Protein AF-A0A382WEQ4-F1 (afdb_monomer)

Radius of gyration: 12.85 Å; Cα contacts (8 Å, |Δi|>4): 74; chains: 1; bounding box: 29×29×28 Å

Secondary structure (DSSP, 8-state):
-TT--S-EEEEEEEE-SSS-THHHHHHHT-SSEEEEEEEESS-HHHHSHHHHHHHHHHHHHHHS---

Organism: NCBI:txid408172

Mean predicted ali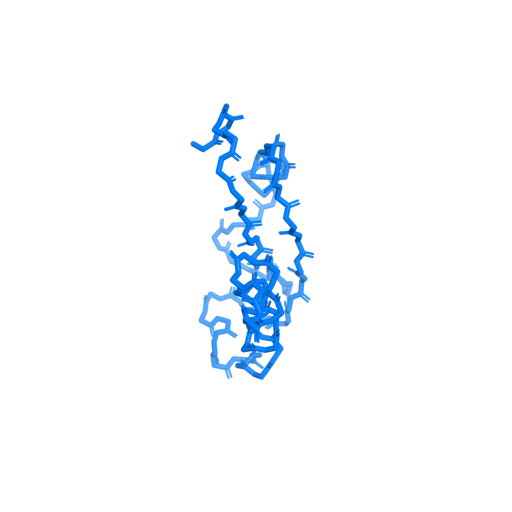gned error: 2.6 Å

pLDDT: mean 96.73, std 5.74, range [62.25, 98.88]

Sequence (67 aa):
LQESGCPKLFINAEPGSILVGPQREFCRSFPNQREVTVRGLHFIQEDSPDEIGRALNGFIRELRPAV

Nearest PDB structures (foldseek):
  6s06-assembly1_A  TM=1.007E+00  e=2.488E-07  Sphingobium indicum UT26S
  1g5f-assembly1_A  TM=1.002E+00  e=1.114E-06  Sphingomonas paucimobilis
  7pw1-assembly1_A  TM=1.006E+00  e=1.677E-06  synthetic construct
  4wdr-assembly2_B  TM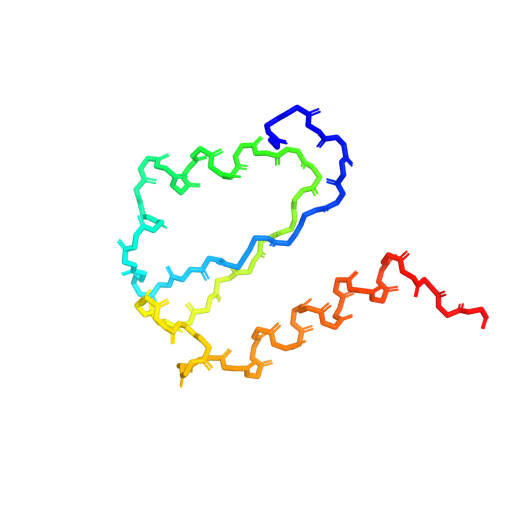=1.006E+00  e=2.524E-06  Sphingobium indicum UT26S
  4h7j-assembly1_A  TM=1.003E+00  e=3.097E-06  Sphingobium sp. MI1205

Foldseek 3Di:
DQADPDAEEAEAEVVEEDCDDPNVVVVVNRPNYDYDYAYDYHPRCVVCVPVVVVSVVVSVCVVPPDD

Structure (mmCIF, N/CA/C/O backbone):
data_AF-A0A382WEQ4-F1
#
_entry.id   AF-A0A382WEQ4-F1
#
loop_
_atom_site.group_PDB
_atom_site.id
_atom_site.type_symbol
_atom_site.label_atom_id
_atom_site.label_alt_id
_atom_site.label_comp_id
_atom_site.label_asym_id
_atom_site.label_entity_id
_atom_site.label_seq_id
_atom_site.pdbx_PDB_ins_code
_atom_site.Cartn_x
_atom_site.Cartn_y
_atom_site.Cartn_z
_atom_site.occupancy
_atom_site.B_iso_or_equiv
_atom_site.auth_seq_id
_atom_site.auth_comp_id
_atom_site.auth_asym_id
_atom_site.auth_atom_id
_atom_site.pdbx_PDB_model_num
ATOM 1 N N . LEU A 1 1 ? -8.424 10.795 6.753 1.00 90.25 1 LEU A N 1
ATOM 2 C CA . LEU A 1 1 ? -8.098 9.423 7.220 1.00 90.25 1 LEU A CA 1
ATOM 3 C C . LEU A 1 1 ? -7.096 9.403 8.380 1.00 90.25 1 LEU A C 1
ATOM 5 O O . LEU A 1 1 ? -7.166 8.462 9.158 1.00 90.25 1 LEU A O 1
ATOM 9 N N . GLN A 1 2 ? -6.243 10.427 8.529 1.00 96.25 2 GLN A N 1
ATOM 10 C CA . GLN A 1 2 ? -5.176 10.514 9.543 1.00 96.25 2 GLN A CA 1
ATOM 11 C C . GLN A 1 2 ? -5.583 10.294 11.010 1.00 96.25 2 GLN A C 1
ATOM 13 O O . GLN A 1 2 ? -4.786 9.785 11.778 1.00 96.25 2 GLN A O 1
ATOM 18 N N . GLU A 1 3 ? -6.817 10.611 11.399 1.00 97.81 3 GLU A N 1
ATOM 19 C CA . GLU A 1 3 ? -7.310 10.412 12.777 1.00 97.81 3 GLU A CA 1
ATOM 20 C C . GLU A 1 3 ? -8.396 9.329 12.865 1.00 97.81 3 GLU A C 1
ATOM 22 O O . GLU A 1 3 ? -8.909 9.019 13.935 1.00 97.81 3 GLU A O 1
ATOM 27 N N . SER A 1 4 ? -8.797 8.747 11.730 1.00 98.25 4 SER A N 1
ATOM 28 C CA . SER A 1 4 ? -9.945 7.844 11.695 1.00 98.25 4 SER A CA 1
ATOM 29 C C . SER A 1 4 ? -9.565 6.442 12.151 1.00 98.25 4 SER A C 1
ATOM 31 O O . SER A 1 4 ? -8.667 5.826 11.579 1.00 98.25 4 SER A O 1
ATOM 33 N N . GLY A 1 5 ? -10.330 5.888 13.092 1.00 97.50 5 GLY A N 1
ATOM 34 C CA . GLY A 1 5 ? -10.204 4.496 13.523 1.00 97.50 5 GLY A CA 1
ATOM 35 C C . GLY A 1 5 ? -10.687 3.455 12.505 1.00 97.50 5 GLY A C 1
ATOM 36 O O . GLY A 1 5 ? -10.598 2.264 12.796 1.00 97.50 5 GLY A O 1
ATOM 37 N N . CYS A 1 6 ? -11.197 3.849 11.328 1.00 97.81 6 CYS A N 1
ATOM 38 C CA . CYS A 1 6 ? -11.634 2.878 10.323 1.00 97.81 6 CYS A CA 1
ATOM 39 C C . CYS A 1 6 ? -10.458 1.989 9.865 1.00 97.81 6 CYS A C 1
ATOM 41 O O . CYS A 1 6 ? -9.353 2.504 9.686 1.00 97.81 6 CYS A O 1
ATOM 43 N N . PRO A 1 7 ? -10.651 0.678 9.664 1.00 98.31 7 PRO A N 1
ATOM 44 C CA . PRO A 1 7 ? -9.613 -0.178 9.094 1.00 98.31 7 PRO A CA 1
ATOM 45 C C . PRO A 1 7 ? -9.240 0.253 7.670 1.00 98.31 7 PRO A C 1
ATOM 47 O O . PRO A 1 7 ? -10.119 0.603 6.880 1.00 98.31 7 PRO A O 1
ATOM 50 N N . LYS A 1 8 ? -7.949 0.204 7.324 1.00 98.56 8 LYS A N 1
ATOM 51 C CA . LYS A 1 8 ? -7.419 0.606 6.007 1.00 98.56 8 LYS A CA 1
ATOM 52 C C . LYS A 1 8 ? -6.489 -0.469 5.451 1.00 98.56 8 LYS A C 1
ATOM 54 O O . LYS A 1 8 ? -5.677 -1.028 6.186 1.00 98.56 8 LYS A O 1
ATOM 59 N N . LEU A 1 9 ? -6.556 -0.691 4.143 1.00 98.69 9 LEU A N 1
ATOM 60 C CA . LEU A 1 9 ? -5.551 -1.437 3.391 1.00 98.69 9 LEU A CA 1
ATOM 61 C C . LEU A 1 9 ?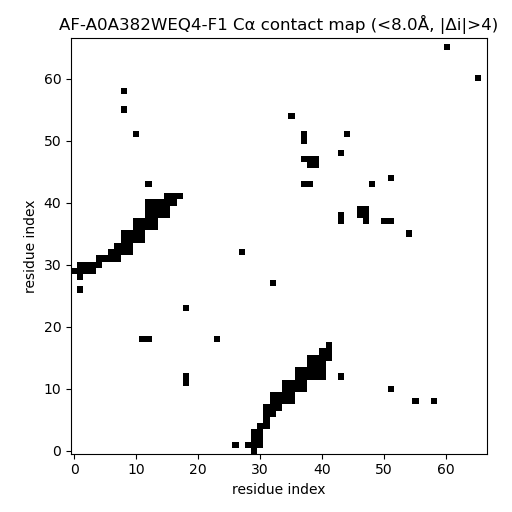 -4.846 -0.467 2.442 1.00 98.69 9 LEU A C 1
ATOM 63 O O . LEU A 1 9 ? -5.446 0.008 1.479 1.00 98.69 9 LEU A O 1
ATOM 67 N N . PHE A 1 10 ? -3.583 -0.169 2.724 1.00 98.75 10 PHE A N 1
ATOM 68 C CA . PHE A 1 10 ? -2.725 0.614 1.853 1.00 98.75 10 PHE A CA 1
ATOM 69 C C . PHE A 1 10 ? -1.970 -0.314 0.895 1.00 98.75 10 PHE A C 1
ATOM 71 O O . PHE A 1 10 ? -1.099 -1.081 1.299 1.00 98.75 10 PHE A O 1
ATOM 78 N N . ILE A 1 11 ? -2.321 -0.241 -0.388 1.00 98.75 11 ILE A N 1
ATOM 79 C CA . ILE A 1 11 ? -1.611 -0.929 -1.467 1.00 98.75 11 ILE A CA 1
ATOM 80 C C . ILE A 1 11 ? -0.559 0.040 -2.009 1.00 98.75 11 ILE A C 1
ATOM 82 O O . ILE A 1 11 ? -0.854 0.893 -2.846 1.00 98.75 11 ILE A O 1
ATOM 86 N N . ASN A 1 12 ? 0.654 -0.062 -1.476 1.00 98.75 12 ASN A N 1
ATOM 87 C CA . ASN A 1 12 ? 1.817 0.659 -1.968 1.00 98.75 12 ASN A CA 1
ATOM 88 C C . ASN A 1 12 ? 2.333 0.020 -3.269 1.00 98.75 12 ASN A C 1
ATOM 90 O O . ASN A 1 12 ? 2.170 -1.180 -3.495 1.00 98.75 12 ASN A O 1
ATOM 94 N N . ALA A 1 13 ? 2.991 0.816 -4.108 1.00 98.69 13 ALA A N 1
ATOM 95 C CA . ALA A 1 13 ? 3.583 0.361 -5.358 1.00 98.69 13 ALA A CA 1
ATOM 96 C C . ALA A 1 13 ? 5.065 0.726 -5.434 1.00 98.69 13 ALA A C 1
ATOM 98 O O . ALA A 1 13 ? 5.455 1.824 -5.029 1.00 98.69 13 ALA A O 1
ATOM 99 N N . GLU A 1 14 ? 5.868 -0.181 -5.989 1.00 97.94 14 GLU A N 1
ATOM 100 C CA . GLU A 1 14 ? 7.282 0.040 -6.285 1.00 97.94 14 GLU A CA 1
ATOM 101 C C . GLU A 1 14 ? 7.561 -0.303 -7.768 1.00 97.94 14 GLU A C 1
ATOM 103 O O . GLU A 1 14 ? 7.217 -1.403 -8.219 1.00 97.94 14 GLU A O 1
ATOM 108 N N . PRO A 1 15 ? 8.143 0.619 -8.561 1.00 97.88 15 PRO A N 1
ATOM 109 C CA . PRO A 1 15 ? 8.652 1.939 -8.155 1.00 97.88 15 PRO A CA 1
ATOM 110 C C . PRO A 1 15 ? 7.566 2.985 -7.832 1.00 97.88 15 PRO A C 1
ATOM 112 O O . PRO A 1 15 ? 7.840 3.983 -7.162 1.00 97.88 15 PRO A O 1
ATOM 115 N N . GLY A 1 16 ? 6.317 2.746 -8.239 1.00 97.69 16 GLY A N 1
ATOM 116 C CA . GLY A 1 16 ? 5.216 3.685 -8.041 1.00 97.69 16 GLY A CA 1
ATOM 117 C C . GLY A 1 16 ? 5.311 4.922 -8.943 1.00 97.69 16 GLY A C 1
ATOM 118 O O . GLY A 1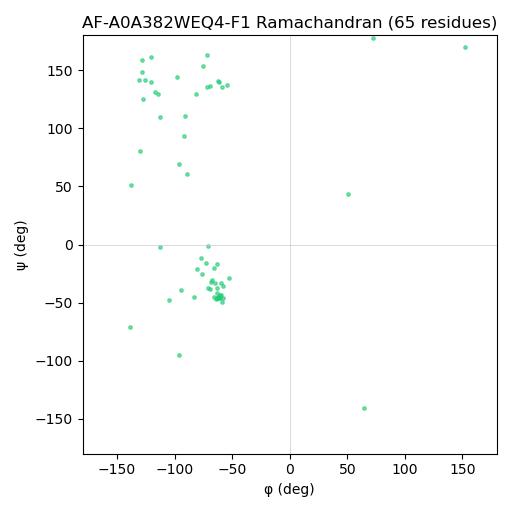 16 ? 6.234 5.077 -9.739 1.00 97.69 16 GLY A O 1
ATOM 119 N N . SER A 1 17 ? 4.317 5.808 -8.856 1.00 98.12 17 SER A N 1
ATOM 120 C CA . SER A 1 17 ? 4.264 7.031 -9.674 1.00 98.12 17 SER A CA 1
ATOM 121 C C . SER A 1 17 ? 3.802 8.245 -8.868 1.00 98.12 17 SER A C 1
ATOM 123 O O . SER A 1 17 ? 4.608 9.111 -8.546 1.00 98.12 17 SER A O 1
ATOM 125 N N . ILE A 1 18 ? 2.520 8.295 -8.489 1.00 97.69 18 ILE A N 1
ATOM 126 C CA . ILE A 1 18 ? 1.948 9.456 -7.790 1.00 97.69 18 ILE A CA 1
ATOM 127 C C . ILE A 1 18 ? 2.229 9.399 -6.290 1.00 97.69 18 ILE A C 1
ATOM 129 O O . ILE A 1 18 ? 2.615 10.403 -5.712 1.00 97.69 18 ILE A O 1
ATOM 133 N N . LEU A 1 19 ? 2.047 8.244 -5.644 1.00 97.56 19 LEU A N 1
ATOM 134 C CA . LEU A 1 19 ? 2.136 8.119 -4.187 1.00 97.56 19 LEU A CA 1
ATOM 135 C C . LEU A 1 19 ? 3.528 7.632 -3.742 1.00 97.56 19 LEU A C 1
ATOM 137 O O . LEU A 1 19 ? 3.721 6.499 -3.297 1.00 97.56 19 LEU A O 1
ATOM 141 N N . VAL A 1 20 ? 4.528 8.498 -3.908 1.00 97.62 20 VAL A N 1
ATOM 142 C CA . VAL A 1 20 ? 5.948 8.223 -3.602 1.00 97.62 20 VAL A CA 1
ATOM 143 C C . VAL A 1 20 ? 6.558 9.303 -2.702 1.00 97.62 20 VAL A C 1
ATOM 145 O O . VAL A 1 20 ? 6.052 10.419 -2.664 1.00 97.62 20 VAL A O 1
ATOM 148 N N . GLY A 1 21 ? 7.647 9.023 -1.983 1.00 97.94 21 GLY A N 1
ATOM 149 C CA . GLY A 1 21 ? 8.318 10.038 -1.154 1.00 97.94 21 GLY A CA 1
ATOM 150 C C . GLY A 1 21 ? 7.450 10.554 0.015 1.00 97.94 21 GLY A C 1
ATOM 151 O O . GLY A 1 21 ? 6.735 9.759 0.624 1.0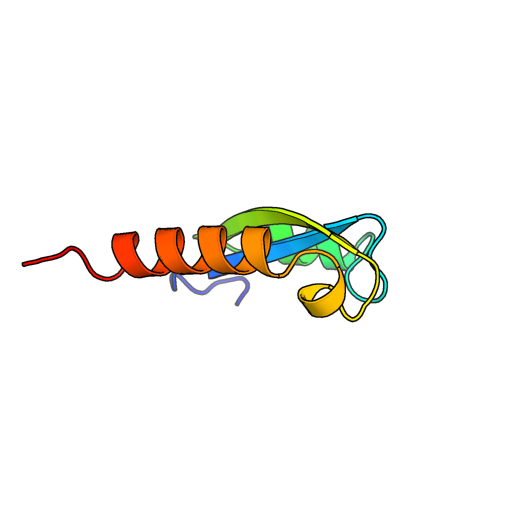0 97.94 21 GLY A O 1
ATOM 152 N N . PRO A 1 22 ? 7.467 11.862 0.350 1.00 98.44 22 PRO A N 1
ATOM 153 C CA . PRO A 1 22 ? 6.840 12.382 1.575 1.00 98.44 22 PRO A CA 1
ATOM 154 C C . PRO A 1 22 ? 5.341 12.096 1.727 1.00 98.44 22 PRO A C 1
ATOM 156 O O . PRO A 1 22 ? 4.868 11.839 2.828 1.00 98.44 22 PRO A O 1
ATOM 159 N N . GLN A 1 23 ? 4.578 12.096 0.634 1.00 97.75 23 GLN A N 1
ATOM 160 C CA . GLN A 1 23 ? 3.151 11.747 0.662 1.00 97.75 23 GLN A CA 1
ATOM 161 C C . GLN A 1 23 ? 2.908 10.258 0.968 1.00 97.75 23 GLN A C 1
ATOM 163 O O . GLN A 1 23 ? 1.930 9.931 1.637 1.00 97.75 23 GLN A O 1
ATOM 168 N N . ARG A 1 24 ? 3.819 9.362 0.547 1.00 98.50 24 ARG A N 1
ATOM 169 C CA . ARG A 1 24 ? 3.799 7.939 0.928 1.00 98.50 24 ARG A CA 1
ATOM 170 C C . ARG A 1 24 ? 4.021 7.808 2.433 1.00 98.50 24 ARG A C 1
ATOM 172 O O . ARG A 1 24 ? 3.246 7.136 3.106 1.00 98.50 24 ARG A O 1
ATOM 179 N N . GLU A 1 25 ? 5.017 8.517 2.963 1.00 98.44 25 GLU A N 1
ATOM 180 C CA . GLU A 1 25 ? 5.302 8.545 4.404 1.00 98.44 25 GLU A CA 1
ATOM 181 C C . GLU A 1 25 ? 4.148 9.148 5.214 1.00 98.44 25 GLU A C 1
ATOM 183 O O . GLU A 1 25 ? 3.794 8.642 6.276 1.00 98.44 25 GLU A O 1
ATOM 188 N N . PHE A 1 26 ? 3.480 10.172 4.683 1.00 98.38 26 PHE A N 1
ATOM 189 C CA . PHE A 1 26 ? 2.280 10.715 5.309 1.00 98.38 26 PHE A CA 1
ATOM 190 C C . PHE A 1 26 ? 1.145 9.682 5.363 1.00 98.38 26 PHE A C 1
ATOM 192 O O . PHE A 1 26 ? 0.564 9.478 6.429 1.00 98.38 26 PHE A O 1
ATOM 199 N N . CYS A 1 27 ? 0.863 8.962 4.271 1.00 98.25 27 CYS A N 1
ATOM 200 C CA . CYS A 1 27 ? -0.119 7.872 4.280 1.00 98.25 27 CYS A CA 1
ATOM 201 C C . CYS A 1 27 ? 0.245 6.750 5.266 1.00 98.25 27 CYS A C 1
ATOM 203 O O . CYS A 1 27 ? -0.653 6.165 5.87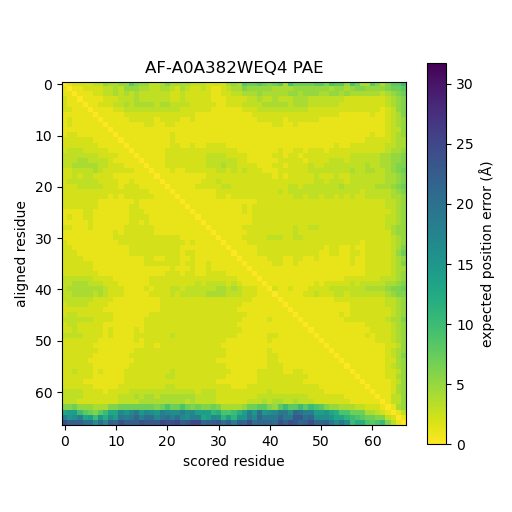0 1.00 98.25 27 CYS A O 1
ATOM 205 N N . ARG A 1 28 ? 1.537 6.467 5.478 1.00 98.44 28 ARG A N 1
ATOM 206 C CA . ARG A 1 28 ? 2.020 5.481 6.465 1.00 98.44 28 ARG A CA 1
ATOM 207 C C . ARG A 1 28 ? 1.747 5.871 7.916 1.00 98.44 28 ARG A C 1
ATOM 209 O O . ARG A 1 28 ? 1.705 4.994 8.772 1.00 98.44 28 ARG A O 1
ATOM 216 N N . SER A 1 29 ? 1.511 7.153 8.194 1.00 98.19 29 SER A N 1
ATOM 217 C CA . SER A 1 29 ? 1.164 7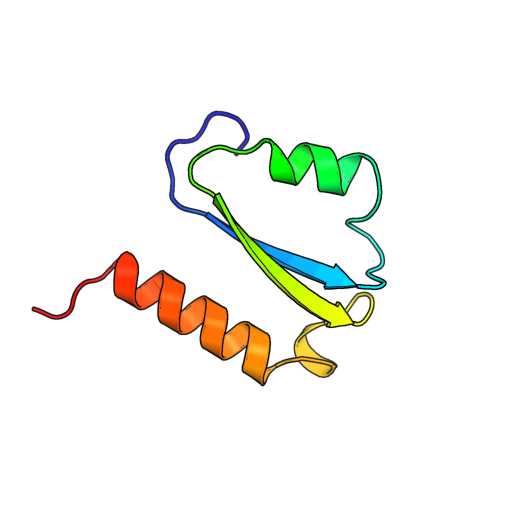.626 9.541 1.00 98.19 29 SER A CA 1
ATOM 218 C C . SER A 1 29 ? -0.287 7.343 9.949 1.00 98.19 29 SER A C 1
ATOM 220 O O . SER A 1 29 ? -0.639 7.510 11.116 1.00 98.19 29 SER A O 1
ATOM 222 N N . PHE A 1 30 ? -1.154 6.931 9.015 1.00 98.56 30 PHE A N 1
ATOM 223 C CA . PHE A 1 30 ? -2.572 6.742 9.315 1.00 98.56 30 PHE A CA 1
ATOM 224 C C . PHE A 1 30 ? -2.786 5.534 10.252 1.00 98.56 30 PHE A C 1
ATOM 226 O O . PHE A 1 30 ? -2.220 4.465 10.019 1.00 98.56 30 PHE A O 1
ATOM 233 N N . PRO A 1 31 ? -3.640 5.651 11.288 1.00 98.38 31 PRO A N 1
ATOM 234 C CA . PRO A 1 31 ? -3.868 4.576 12.252 1.00 98.38 31 PRO A CA 1
ATOM 235 C C . PRO A 1 31 ? -4.664 3.424 11.630 1.00 98.38 31 PRO A C 1
ATOM 237 O O . PRO A 1 31 ? -5.342 3.610 10.621 1.00 98.38 31 PRO A O 1
ATOM 240 N N . ASN A 1 32 ? -4.652 2.244 12.259 1.00 98.12 32 ASN A N 1
ATOM 241 C CA . ASN A 1 32 ? -5.435 1.068 11.841 1.00 98.12 32 ASN A CA 1
ATOM 242 C C . ASN A 1 32 ? -5.275 0.723 10.343 1.00 98.12 32 ASN A C 1
ATOM 244 O O . ASN A 1 32 ? -6.252 0.488 9.626 1.00 98.12 32 ASN A O 1
ATOM 248 N N . GLN A 1 33 ? -4.034 0.773 9.858 1.00 98.56 33 GLN A N 1
ATOM 249 C CA . GLN A 1 33 ? -3.681 0.542 8.465 1.00 98.56 33 GLN A CA 1
ATOM 250 C C . GLN A 1 33 ? -2.785 -0.685 8.335 1.00 98.56 33 GLN A C 1
ATOM 252 O O . GLN A 1 33 ? -1.783 -0.818 9.032 1.00 98.56 33 GLN A O 1
ATOM 257 N N . ARG A 1 34 ? -3.138 -1.564 7.402 1.00 98.31 34 ARG A N 1
ATOM 258 C CA . ARG A 1 34 ? -2.259 -2.616 6.891 1.00 98.31 34 ARG A CA 1
ATOM 259 C C . ARG A 1 34 ? -1.637 -2.135 5.593 1.00 98.31 34 ARG A C 1
ATOM 261 O O . ARG A 1 34 ? -2.311 -1.468 4.814 1.00 98.31 34 ARG A O 1
ATOM 268 N N . GLU A 1 35 ? -0.389 -2.497 5.346 1.00 98.56 35 GLU A N 1
ATOM 269 C CA . GLU A 1 35 ? 0.316 -2.152 4.113 1.00 98.56 35 GLU A CA 1
ATOM 270 C C . GLU A 1 35 ? 0.754 -3.420 3.379 1.00 98.56 35 GLU A C 1
ATOM 272 O O . GLU A 1 35 ? 1.214 -4.382 3.995 1.00 98.56 35 GLU A O 1
ATOM 277 N N . VAL A 1 36 ? 0.619 -3.401 2.056 1.00 98.69 36 VAL A N 1
ATOM 278 C CA . VAL A 1 36 ? 1.283 -4.332 1.137 1.00 98.69 36 VAL A CA 1
ATOM 279 C C . VAL A 1 36 ? 1.994 -3.517 0.065 1.00 98.69 36 VAL A C 1
ATOM 281 O O . VAL A 1 36 ? 1.527 -2.439 -0.289 1.00 98.69 36 VAL A O 1
ATOM 284 N N . THR A 1 37 ? 3.112 -4.017 -0.455 1.00 98.75 37 THR A N 1
ATOM 285 C CA . THR A 1 37 ? 3.796 -3.409 -1.603 1.00 98.75 37 THR A CA 1
ATOM 286 C C . THR A 1 37 ? 3.730 -4.362 -2.784 1.00 98.75 37 THR A C 1
ATOM 288 O O . THR A 1 37 ? 4.065 -5.533 -2.628 1.00 98.75 37 THR A O 1
ATOM 291 N N . VAL A 1 38 ? 3.306 -3.856 -3.940 1.00 98.75 38 VAL A N 1
ATOM 292 C CA . VAL A 1 38 ? 3.233 -4.606 -5.201 1.00 98.75 38 VAL A CA 1
ATOM 293 C C . VAL A 1 38 ? 4.101 -3.955 -6.274 1.00 98.75 38 VAL A C 1
ATOM 295 O O . VAL A 1 38 ? 4.460 -2.777 -6.177 1.00 98.75 38 VAL A O 1
ATOM 298 N N . ARG A 1 39 ? 4.439 -4.716 -7.315 1.00 98.62 39 ARG A N 1
ATOM 299 C CA . ARG A 1 39 ? 5.147 -4.181 -8.479 1.00 98.62 39 ARG A CA 1
ATOM 300 C C . ARG A 1 39 ? 4.200 -3.296 -9.293 1.00 98.62 39 ARG A C 1
ATOM 302 O O . ARG A 1 39 ? 3.067 -3.679 -9.559 1.00 98.62 39 ARG A O 1
ATOM 309 N N . GLY A 1 40 ? 4.677 -2.135 -9.731 1.00 97.88 40 GLY A N 1
ATOM 310 C CA . GLY A 1 40 ? 3.979 -1.328 -10.733 1.00 97.88 40 GLY A CA 1
ATOM 311 C C . GLY A 1 40 ? 4.254 0.168 -10.628 1.00 97.88 40 GLY A C 1
ATOM 312 O O . GLY A 1 40 ? 4.860 0.649 -9.669 1.00 97.88 40 GLY A O 1
ATOM 313 N N . LEU A 1 41 ? 3.811 0.905 -11.648 1.00 97.38 41 LEU A N 1
ATOM 314 C CA . LEU A 1 41 ? 3.919 2.367 -11.716 1.00 97.38 41 LEU A CA 1
ATOM 315 C C . LEU A 1 41 ? 2.625 3.039 -11.233 1.00 97.38 41 LEU A C 1
ATOM 317 O O . LEU A 1 41 ? 2.445 3.269 -10.040 1.00 97.38 41 LEU A O 1
ATOM 321 N N . HIS A 1 42 ? 1.728 3.383 -12.161 1.00 96.75 42 HIS A N 1
ATOM 322 C CA . HIS A 1 42 ? 0.460 4.054 -11.864 1.00 96.75 42 HIS A CA 1
ATOM 323 C C . HIS A 1 42 ? -0.738 3.099 -11.955 1.00 96.75 42 HIS A C 1
ATOM 325 O O . HIS A 1 42 ? -1.538 3.030 -11.026 1.00 96.75 42 HIS A O 1
ATOM 331 N N . PHE A 1 43 ? -0.823 2.316 -13.033 1.00 98.25 43 PHE A N 1
ATOM 332 C CA . PHE A 1 43 ? -1.877 1.323 -13.263 1.00 98.25 43 PHE A CA 1
ATOM 333 C C . PHE A 1 43 ? -1.490 -0.039 -12.677 1.00 98.25 43 PHE A C 1
ATOM 335 O O . PHE A 1 43 ? -1.350 -1.030 -13.385 1.00 98.25 43 PHE A O 1
ATOM 342 N N . ILE A 1 44 ? -1.272 -0.080 -11.362 1.00 98.50 44 ILE A N 1
ATOM 343 C CA . ILE A 1 44 ? -0.719 -1.247 -10.648 1.00 98.50 44 ILE A CA 1
ATOM 344 C C . ILE A 1 44 ? -1.618 -2.493 -10.727 1.00 98.50 44 ILE A C 1
ATOM 346 O O . ILE A 1 44 ? -1.164 -3.607 -10.480 1.00 98.50 44 ILE A O 1
ATOM 350 N N . GLN A 1 45 ? -2.887 -2.317 -11.097 1.00 98.69 45 GLN A N 1
ATOM 351 C CA . GLN A 1 45 ? -3.830 -3.400 -11.357 1.00 98.69 45 GLN A CA 1
ATOM 352 C C . GLN A 1 45 ? -3.452 -4.210 -12.601 1.00 98.69 45 GLN A C 1
ATOM 354 O O . GLN A 1 45 ? -3.718 -5.403 -12.627 1.00 98.69 45 GLN A O 1
ATOM 359 N N . GLU A 1 46 ? -2.819 -3.589 -13.597 1.00 98.56 46 GLU A N 1
ATOM 360 C CA . GLU A 1 46 ? -2.357 -4.270 -14.816 1.00 98.56 46 GLU A CA 1
ATOM 361 C C . GLU A 1 46 ? -1.020 -4.999 -14.597 1.00 98.56 46 GLU A C 1
ATOM 363 O O . GLU A 1 46 ? -0.683 -5.929 -15.325 1.00 98.56 46 GLU A O 1
ATOM 368 N N . ASP A 1 47 ? -0.254 -4.601 -13.576 1.00 98.38 47 ASP A N 1
ATOM 369 C CA . ASP A 1 47 ? 1.054 -5.182 -13.255 1.00 98.38 47 ASP A CA 1
ATOM 370 C C . ASP A 1 47 ? 0.997 -6.299 -12.203 1.00 98.38 47 ASP A C 1
ATOM 372 O O . ASP A 1 47 ? 1.741 -7.280 -12.317 1.00 98.38 47 ASP A O 1
ATOM 376 N N . SER A 1 48 ? 0.153 -6.134 -11.178 1.00 98.69 48 SER A N 1
ATOM 377 C CA . SER A 1 48 ? 0.054 -7.021 -10.008 1.00 98.69 48 SER A CA 1
ATOM 378 C C . SER A 1 48 ? -1.408 -7.293 -9.581 1.00 98.69 48 SER A C 1
ATOM 380 O O . SER A 1 48 ? -1.741 -7.168 -8.394 1.00 98.69 48 SER A O 1
ATOM 382 N N . PRO A 1 49 ? -2.308 -7.709 -10.498 1.00 98.69 49 PRO A N 1
ATOM 383 C CA . PRO A 1 49 ? -3.727 -7.924 -10.185 1.00 98.69 49 PRO A CA 1
ATOM 384 C C . PRO A 1 49 ? -3.941 -8.979 -9.094 1.00 98.69 49 PRO A C 1
ATOM 3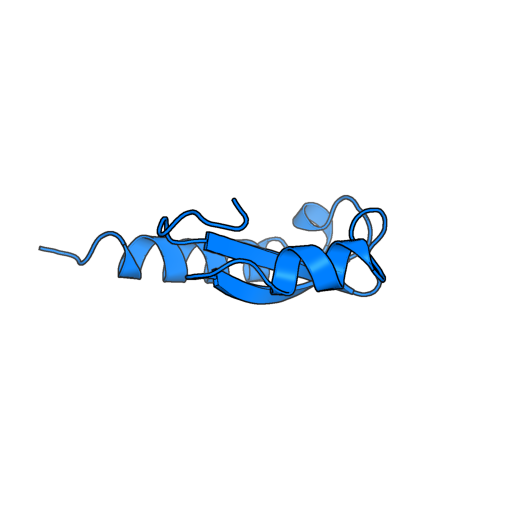86 O O . PRO A 1 49 ? -4.721 -8.774 -8.161 1.00 98.69 49 PRO A O 1
ATOM 389 N N . ASP A 1 50 ? -3.218 -10.098 -9.169 1.00 98.75 50 ASP A N 1
ATOM 390 C CA . ASP A 1 50 ? -3.417 -11.219 -8.251 1.00 98.75 50 ASP A CA 1
ATOM 391 C C . ASP A 1 50 ? -2.937 -10.910 -6.828 1.00 98.75 50 ASP A C 1
ATOM 393 O O . ASP A 1 50 ? -3.550 -11.334 -5.848 1.00 98.75 50 ASP A O 1
ATOM 397 N N . GLU A 1 51 ? -1.834 -10.172 -6.691 1.00 98.69 51 GLU A N 1
ATOM 398 C CA . GLU A 1 51 ? -1.313 -9.748 -5.387 1.00 98.69 51 GLU A CA 1
ATOM 399 C C . GLU A 1 51 ? -2.282 -8.786 -4.699 1.00 98.69 51 GLU A C 1
ATOM 401 O O . GLU A 1 51 ? -2.619 -8.976 -3.526 1.00 98.69 51 GLU A O 1
ATOM 406 N N . ILE A 1 52 ? -2.796 -7.815 -5.461 1.00 98.88 52 ILE A N 1
ATOM 407 C CA . ILE A 1 52 ? -3.831 -6.881 -5.015 1.00 98.88 52 ILE A CA 1
ATOM 408 C C . ILE A 1 52 ? -5.086 -7.646 -4.584 1.00 98.88 52 ILE A C 1
ATOM 410 O O . ILE A 1 52 ? -5.595 -7.431 -3.482 1.00 98.88 52 ILE A O 1
ATOM 414 N N . GLY A 1 53 ? -5.560 -8.578 -5.415 1.00 98.75 53 GLY A N 1
ATOM 415 C CA . GLY A 1 53 ? -6.746 -9.384 -5.133 1.00 98.75 53 GLY A CA 1
ATOM 416 C C . GLY A 1 53 ? -6.603 -10.223 -3.862 1.00 98.75 53 GLY A C 1
ATOM 417 O O . GLY A 1 53 ? -7.512 -10.248 -3.028 1.00 98.75 53 GLY A O 1
ATOM 418 N N . ARG A 1 54 ? -5.444 -10.863 -3.657 1.00 98.75 54 ARG A N 1
ATOM 419 C CA . ARG A 1 54 ? -5.157 -11.629 -2.433 1.00 98.75 54 ARG A CA 1
ATOM 420 C C . ARG A 1 54 ? -5.155 -10.745 -1.188 1.00 98.75 54 ARG A C 1
ATOM 422 O O . ARG A 1 54 ? -5.773 -11.123 -0.190 1.00 98.75 54 ARG A O 1
ATOM 429 N N . ALA A 1 55 ? -4.504 -9.583 -1.245 1.00 98.62 55 ALA A N 1
ATOM 430 C CA . ALA A 1 55 ? -4.464 -8.641 -0.128 1.00 98.62 55 ALA A CA 1
ATOM 431 C C . ALA A 1 55 ? -5.868 -8.127 0.227 1.00 98.62 55 ALA A C 1
ATOM 433 O O . ALA A 1 55 ? -6.254 -8.136 1.398 1.00 98.62 55 ALA A O 1
ATOM 434 N N . LEU A 1 56 ? -6.659 -7.761 -0.786 1.00 98.38 56 LEU A N 1
ATOM 435 C CA . LEU A 1 56 ? -8.035 -7.306 -0.610 1.00 98.38 56 LEU A CA 1
ATOM 436 C C . LEU A 1 56 ? -8.924 -8.396 -0.001 1.00 98.38 56 LEU A C 1
ATOM 438 O O . LEU A 1 56 ? -9.653 -8.129 0.953 1.00 98.38 56 LEU A O 1
ATOM 442 N N . ASN A 1 57 ? -8.846 -9.628 -0.510 1.00 98.06 57 ASN A N 1
ATOM 443 C CA . ASN A 1 57 ? -9.614 -10.749 0.028 1.00 98.06 57 ASN A CA 1
ATOM 444 C C . ASN A 1 57 ? -9.262 -11.022 1.499 1.00 98.06 57 ASN A C 1
ATOM 446 O O . ASN A 1 57 ? -10.157 -11.167 2.330 1.00 98.06 57 ASN A O 1
ATOM 450 N N . GLY A 1 58 ? -7.969 -11.044 1.841 1.00 97.56 58 GLY A N 1
ATOM 451 C CA . GLY A 1 58 ? -7.520 -11.201 3.228 1.00 97.56 58 GLY A CA 1
ATOM 452 C C . GLY A 1 58 ? -8.072 -10.103 4.140 1.00 97.56 58 GLY A C 1
ATOM 453 O O . GLY A 1 58 ? -8.635 -10.397 5.192 1.00 97.56 58 GLY A O 1
ATOM 454 N N . PHE A 1 59 ? -7.995 -8.849 3.696 1.00 98.06 59 PHE A N 1
ATOM 455 C CA . PHE A 1 59 ? -8.531 -7.708 4.431 1.00 98.06 59 PHE A CA 1
ATOM 456 C C . PHE A 1 59 ? -10.049 -7.797 4.644 1.00 98.06 59 PHE A C 1
ATOM 458 O O . PHE A 1 59 ? -10.525 -7.608 5.760 1.00 98.06 59 PHE A O 1
ATOM 465 N N . ILE A 1 60 ? -10.821 -8.157 3.614 1.00 97.44 60 ILE A N 1
ATOM 466 C CA . ILE A 1 60 ? -12.281 -8.307 3.729 1.00 97.44 60 ILE A CA 1
ATOM 467 C C . ILE A 1 60 ? -12.656 -9.428 4.705 1.00 97.44 60 ILE A C 1
ATOM 469 O O . ILE A 1 60 ? -13.579 -9.248 5.498 1.00 97.44 60 ILE A O 1
ATOM 473 N N . ARG A 1 61 ? -11.954 -10.567 4.674 1.00 96.31 61 ARG A N 1
ATOM 474 C CA . ARG A 1 61 ? -12.229 -11.703 5.572 1.00 96.31 61 ARG A CA 1
ATOM 475 C C . ARG A 1 61 ? -11.976 -11.378 7.042 1.00 96.31 61 ARG A C 1
ATOM 477 O O . ARG A 1 61 ? -12.684 -11.893 7.899 1.00 96.31 61 ARG A O 1
ATOM 484 N N . GLU A 1 62 ? -11.002 -10.524 7.339 1.00 94.50 62 GLU A N 1
ATOM 485 C CA . GLU A 1 62 ? -10.766 -10.041 8.706 1.00 94.50 62 GLU A CA 1
ATOM 486 C C . GLU A 1 62 ? -11.882 -9.107 9.186 1.00 94.50 62 GLU A C 1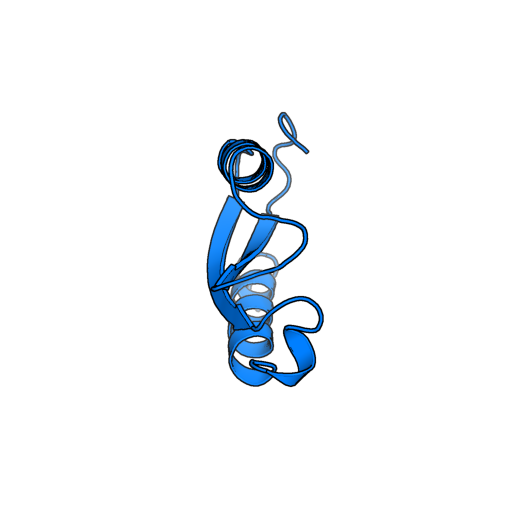
ATOM 488 O O . GLU A 1 62 ? -12.294 -9.173 10.341 1.00 94.50 62 GLU A O 1
ATOM 493 N N . LEU A 1 63 ? -12.406 -8.260 8.295 1.00 95.56 63 LEU A N 1
ATOM 494 C CA . LEU A 1 63 ? -13.504 -7.339 8.611 1.00 95.56 63 LEU A CA 1
ATOM 495 C C . LEU A 1 63 ? -14.869 -8.018 8.687 1.00 95.56 63 LEU A C 1
ATOM 497 O O . LEU A 1 63 ? -15.788 -7.500 9.320 1.00 95.56 63 LEU A O 1
ATOM 501 N N . ARG A 1 64 ? -15.017 -9.148 7.998 1.00 92.94 64 ARG A N 1
ATOM 502 C CA . ARG A 1 64 ? -16.236 -9.950 7.954 1.00 92.94 64 ARG A CA 1
ATOM 503 C C . ARG A 1 64 ? -15.873 -11.404 8.240 1.00 92.94 64 ARG A C 1
ATOM 505 O O . ARG A 1 64 ? -15.749 -12.186 7.291 1.00 92.94 64 ARG A O 1
ATOM 512 N N . PRO A 1 65 ? -15.695 -11.769 9.522 1.00 77.50 65 PRO A N 1
ATOM 513 C CA . PRO A 1 65 ? -15.521 -13.161 9.898 1.00 77.50 65 PRO A CA 1
ATOM 514 C C . PRO A 1 65 ? -16.694 -13.976 9.348 1.00 77.50 65 PRO A C 1
ATOM 516 O O . PRO A 1 65 ? -17.840 -13.521 9.395 1.00 77.50 65 PRO A O 1
ATOM 519 N N . ALA A 1 66 ? -16.408 -15.153 8.791 1.00 75.88 66 ALA A N 1
ATOM 520 C CA . ALA A 1 66 ? -17.468 -16.089 8.440 1.00 75.88 66 ALA A CA 1
ATOM 521 C C . ALA A 1 66 ? -18.259 -16.426 9.713 1.00 75.88 66 ALA A C 1
ATOM 523 O O . ALA A 1 66 ? -17.650 -16.618 10.768 1.00 75.88 66 ALA A O 1
ATOM 524 N N . VAL A 1 67 ? -19.590 -16.431 9.600 1.00 62.25 67 VAL A N 1
ATOM 525 C CA . VAL A 1 67 ? -20.490 -16.930 10.650 1.00 62.25 67 VAL A CA 1
ATOM 526 C C . VAL A 1 67 ? -20.231 -18.415 10.870 1.00 62.25 67 VAL A C 1
ATOM 528 O O . VAL A 1 67 ? -20.068 -19.122 9.848 1.00 62.25 67 VAL A O 1
#

Solvent-accessible surface area (backbone atoms only — not comparable to full-atom values): 4004 Å² total; per-residue (Å²): 106,68,87,40,80,59,81,43,80,44,80,43,44,47,85,28,60,83,70,47,68,72,63,37,55,54,61,67,65,29,48,58,56,48,78,48,78,41,52,25,50,78,67,33,64,84,64,30,44,68,62,53,50,52,52,50,52,55,54,51,44,71,76,48,64,83,130

InterPro domains:
  IPR029058 Alpha/Beta hydrolase fold [G3DSA:3.40.50.1820] (1-64)
  IPR029058 Alpha/Beta hydrolase fold [SSF53474] (3-64)